Protein AF-A0A9D2IV15-F1 (afdb_monomer)

pLDDT: mean 91.72, std 11.49, range [42.59, 98.56]

Sequence (138 aa):
MGIFDKLFHGNAEKRAQRQWEYMWRLWAEGALPSPYQELLTYDSEMQDGGHLQFFLNSEIRAYNMFSVMAQLKEVLPEGLADNVANAYRAYCRLGVDVNDDNSIAEALEEAPLVSYDSYYFEHEEELIDLLEAYAAAL

Secondary structure (DSSP, 8-state):
--HHHHHHHHHHHHHHHHHHHHHHHHHHTT-SPTTHHHHHHHHHHHHHHHHHHHHH-HHHHHS-HHHHHHHHHHHS-HHHHHHHHHHHHHHHHH---TT-HHHHHHHHHH-TTHHHHHHHHHTHHHHHHHHHHHHHH-

Mean predicted aligned error: 5.01 Å

Foldseek 3Di:
DDPVVVVVVVVVVVLLVVLLVVLVVCLVVVNDDFPSVLLVLQVVQLVVQRLLSSVLPPVCVVDDVVVSLVRCCVQDDPQLSVLSVVLVVQVVVLVQDSVDPVSSVVCSVVVSSVVSSVSCVVCVVRSVVSSSVVSVVD

Solvent-accessible surface area (backbone atoms only — not comparable to full-atom values): 7748 Å² total; per-residue (Å²): 139,56,77,63,57,58,58,52,50,60,51,49,54,58,44,52,52,51,29,45,54,47,44,56,50,33,44,78,68,69,66,44,61,80,44,56,36,56,43,53,51,49,53,53,26,41,75,73,54,21,63,63,41,46,69,63,33,64,71,56,59,73,43,61,56,70,56,50,56,49,33,37,51,76,71,44,58,68,70,58,32,52,41,56,54,50,42,50,58,51,54,66,69,68,64,66,45,93,88,38,71,65,46,46,50,52,52,62,72,67,43,85,53,51,71,49,38,48,54,46,67,76,47,39,65,66,54,49,55,51,50,52,55,50,21,72,71,109

InterPro domains:
  IPR025402 DNA mimic protein DMP19, C-terminal [PF14300] (40-136)

Organism: NCBI:txid2838604

Structure (mmCIF, N/CA/C/O backbone):
data_AF-A0A9D2IV15-F1
#
_entry.id   AF-A0A9D2IV15-F1
#
loop_
_atom_site.group_PDB
_atom_site.id
_atom_site.type_symbol
_atom_site.label_atom_id
_atom_site.label_alt_id
_atom_site.label_comp_id
_atom_site.label_asym_id
_atom_site.label_entity_id
_atom_site.label_seq_id
_atom_site.pdbx_PDB_ins_code
_atom_site.Cartn_x
_atom_site.Cartn_y
_atom_site.Cartn_z
_atom_site.occupancy
_atom_site.B_iso_or_equiv
_atom_site.auth_seq_id
_atom_site.auth_comp_id
_atom_site.auth_asym_id
_atom_site.auth_atom_id
_atom_site.pdbx_PDB_model_num
ATOM 1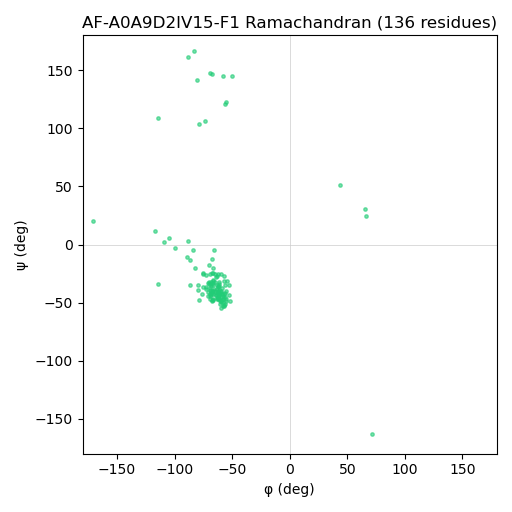 N N . MET A 1 1 ? -22.586 27.267 22.493 1.00 46.09 1 MET A N 1
ATOM 2 C CA . MET A 1 1 ? -21.592 26.174 22.464 1.00 46.09 1 MET A CA 1
ATOM 3 C C . MET A 1 1 ? -21.090 25.971 23.878 1.00 46.09 1 MET A C 1
ATOM 5 O O . MET A 1 1 ? -20.467 26.871 24.433 1.00 46.09 1 MET A O 1
ATOM 9 N N . GLY A 1 2 ? -21.533 24.888 24.513 1.00 42.59 2 GLY A N 1
ATOM 10 C CA . GLY A 1 2 ? -21.396 24.675 25.955 1.00 42.59 2 GLY A CA 1
ATOM 11 C C . GLY A 1 2 ? -20.083 23.991 26.325 1.00 42.59 2 GLY A C 1
ATOM 12 O O . GLY A 1 2 ? -19.450 23.342 25.503 1.00 42.59 2 GLY A O 1
ATOM 13 N N . ILE A 1 3 ? -19.696 24.091 27.595 1.00 55.47 3 ILE A N 1
ATOM 14 C CA . ILE A 1 3 ? -18.512 23.426 28.175 1.00 55.47 3 ILE A CA 1
ATOM 15 C C . ILE A 1 3 ? -18.579 21.895 27.972 1.00 55.47 3 ILE A C 1
ATOM 17 O O . ILE A 1 3 ? -17.551 21.235 27.843 1.00 55.47 3 ILE A O 1
ATOM 21 N N . PHE A 1 4 ? -19.793 21.349 27.858 1.00 50.91 4 PHE A N 1
ATOM 22 C CA . PHE A 1 4 ? -20.050 19.951 27.522 1.00 50.91 4 PHE A CA 1
ATOM 23 C C . PHE A 1 4 ? -19.581 19.567 26.108 1.00 50.91 4 PHE A C 1
ATOM 25 O O . PHE A 1 4 ? -18.951 18.523 25.977 1.00 50.91 4 PHE A O 1
ATOM 32 N N . ASP A 1 5 ? -19.761 20.413 25.083 1.00 46.88 5 ASP A N 1
ATOM 33 C CA . ASP A 1 5 ? -19.295 20.106 23.716 1.00 46.88 5 ASP A CA 1
ATOM 34 C C . ASP A 1 5 ? -17.779 19.883 23.685 1.00 46.88 5 ASP A C 1
ATOM 36 O O . ASP A 1 5 ? -17.304 18.949 23.049 1.00 46.88 5 ASP A O 1
ATOM 40 N N . LYS A 1 6 ? -17.010 20.689 24.429 1.00 55.22 6 LYS A N 1
ATOM 41 C CA . LYS A 1 6 ? -15.543 20.566 24.487 1.00 55.22 6 LYS A CA 1
ATOM 42 C C . LYS A 1 6 ? -15.068 19.312 25.231 1.00 55.22 6 LYS A C 1
ATOM 44 O O . LYS A 1 6 ? -14.045 18.744 24.864 1.00 55.22 6 LYS A O 1
ATOM 49 N N . LEU A 1 7 ? -15.795 18.877 26.265 1.00 55.75 7 LEU A N 1
ATOM 50 C CA . LEU A 1 7 ? -15.465 17.671 27.039 1.00 55.75 7 LEU A CA 1
ATOM 51 C C . LEU A 1 7 ? -15.745 16.382 26.257 1.00 55.75 7 LEU A C 1
ATOM 53 O O . LEU A 1 7 ? -14.982 15.424 26.377 1.00 55.75 7 LEU A O 1
ATOM 57 N N . PHE A 1 8 ? -16.814 16.352 25.456 1.00 57.09 8 PHE A N 1
ATOM 58 C CA . PHE A 1 8 ? -17.145 15.185 24.637 1.00 57.09 8 PHE A CA 1
ATOM 59 C C . PHE A 1 8 ? -16.305 15.106 23.356 1.00 57.09 8 PHE A C 1
ATOM 61 O O . PHE A 1 8 ? -15.830 14.013 23.052 1.00 57.09 8 PHE A O 1
ATOM 68 N N . HIS A 1 9 ? -16.019 16.229 22.680 1.00 57.38 9 HIS A N 1
ATOM 69 C CA . HIS A 1 9 ? -15.108 16.243 21.522 1.00 57.38 9 HIS A CA 1
ATOM 70 C C . HIS A 1 9 ? -13.707 15.750 21.902 1.00 57.38 9 HIS A C 1
ATOM 72 O O . HIS A 1 9 ? -13.207 14.797 21.312 1.00 57.38 9 HIS A O 1
ATOM 78 N N . GLY A 1 10 ? -13.129 16.280 22.987 1.00 69.81 10 GLY A N 1
ATOM 79 C CA . GLY A 1 10 ? -11.790 15.872 23.421 1.00 69.81 10 GLY A CA 1
ATOM 80 C C . GLY A 1 10 ? -11.690 14.422 23.914 1.00 69.81 10 GLY A C 1
ATOM 81 O O . GLY A 1 10 ? -10.596 13.865 23.948 1.00 69.81 10 GLY A O 1
ATOM 82 N N . ASN A 1 11 ? -12.800 13.787 24.309 1.00 75.81 11 ASN A N 1
ATOM 83 C CA . ASN A 1 11 ? -12.818 12.366 24.674 1.00 75.81 11 ASN A CA 1
ATOM 84 C C . ASN A 1 11 ? -13.026 11.452 23.460 1.00 75.81 11 ASN A C 1
ATOM 86 O O . ASN A 1 11 ? -12.463 10.357 23.441 1.00 75.81 11 ASN A O 1
ATOM 90 N N . ALA A 1 12 ? -13.813 11.891 22.473 1.00 80.12 12 ALA A N 1
ATOM 91 C CA . ALA A 1 12 ? -14.021 11.171 21.221 1.00 80.12 12 ALA A CA 1
ATOM 92 C C . ALA A 1 12 ? -12.736 11.137 20.382 1.00 80.12 12 ALA A C 1
ATOM 94 O O . ALA A 1 12 ? -12.284 10.052 20.031 1.00 80.12 12 ALA A O 1
ATOM 95 N N . GLU A 1 13 ? -12.079 12.283 20.190 1.00 83.88 13 GLU A N 1
ATOM 96 C CA . GLU A 1 13 ? -10.792 12.381 19.480 1.00 83.88 13 GLU A CA 1
ATOM 97 C C . GLU A 1 13 ? -9.719 11.499 20.136 1.00 83.88 13 GLU A C 1
ATOM 99 O O . GLU A 1 13 ? -9.056 10.706 19.477 1.00 83.88 13 GLU A O 1
ATOM 104 N N . LYS A 1 14 ? -9.609 11.523 21.473 1.00 89.25 14 LYS A N 1
ATOM 105 C CA . LYS A 1 14 ? -8.686 10.639 22.213 1.00 89.25 14 LYS A CA 1
ATOM 106 C C . LYS A 1 14 ? -9.022 9.156 22.104 1.00 89.25 14 LYS A C 1
ATOM 108 O O . LYS A 1 14 ? -8.171 8.316 22.400 1.00 89.25 14 LYS A O 1
ATOM 113 N N . ARG A 1 15 ? -10.281 8.802 21.845 1.00 89.06 15 ARG A N 1
ATOM 114 C CA . ARG A 1 15 ? -10.672 7.408 21.625 1.00 89.06 15 ARG A CA 1
ATOM 115 C C . ARG A 1 15 ? -10.296 6.986 20.209 1.00 89.06 15 ARG A C 1
ATOM 117 O O . ARG A 1 15 ? -9.654 5.951 20.087 1.00 89.06 15 ARG A O 1
ATOM 124 N N . ALA A 1 16 ? -10.633 7.803 19.212 1.00 90.44 16 ALA A N 1
ATOM 125 C CA . ALA A 1 16 ? -10.267 7.579 17.817 1.00 90.44 16 ALA A CA 1
ATOM 126 C C . ALA A 1 16 ? -8.748 7.417 17.671 1.00 90.44 16 ALA A C 1
ATOM 128 O O . ALA A 1 16 ? -8.293 6.395 17.175 1.00 90.44 16 ALA A O 1
ATOM 129 N N . GLN A 1 17 ? -7.965 8.322 18.267 1.00 93.12 17 GLN A N 1
ATOM 130 C CA . GLN A 1 17 ? -6.504 8.233 18.277 1.00 93.12 17 GLN A CA 1
ATOM 131 C C . GLN A 1 17 ? -5.985 6.920 18.889 1.00 93.12 17 GLN A C 1
ATOM 133 O O . GLN A 1 17 ? -5.075 6.296 18.357 1.00 93.12 17 GLN A O 1
ATOM 138 N N . ARG A 1 18 ? -6.578 6.457 19.999 1.00 95.19 18 ARG A N 1
ATOM 139 C CA . ARG A 1 18 ? -6.181 5.185 20.629 1.00 95.19 18 ARG A CA 1
ATOM 140 C C . ARG A 1 18 ? -6.539 3.968 19.781 1.00 95.19 18 ARG A C 1
ATOM 142 O O . ARG A 1 18 ? -5.802 2.989 19.803 1.00 95.19 18 ARG A O 1
ATOM 149 N N . GLN A 1 19 ? -7.671 4.009 19.084 1.00 96.81 19 GLN A N 1
ATOM 150 C CA . GLN A 1 19 ? -8.080 2.955 18.157 1.00 96.81 19 GLN A CA 1
ATOM 151 C C . GLN A 1 19 ? -7.168 2.921 16.926 1.00 96.81 19 GLN A C 1
ATOM 153 O O . GLN A 1 19 ? -6.714 1.847 16.542 1.00 96.81 19 GLN A O 1
ATOM 158 N N . TRP A 1 20 ? -6.815 4.090 16.391 1.00 96.06 20 TRP A N 1
ATOM 159 C CA . TRP A 1 20 ? -5.837 4.245 15.318 1.00 96.06 20 TRP A CA 1
ATOM 160 C C . TRP A 1 20 ? -4.474 3.656 15.704 1.00 96.06 20 TRP A C 1
ATOM 162 O O . TRP A 1 20 ? -3.960 2.766 15.032 1.00 96.06 20 TRP A O 1
ATOM 172 N N . GLU A 1 21 ? -3.919 4.064 16.848 1.00 97.25 21 GLU A N 1
ATOM 173 C CA . GLU A 1 21 ? -2.660 3.515 17.372 1.00 97.25 21 GLU A CA 1
ATOM 174 C C . GLU A 1 21 ? -2.737 2.000 17.612 1.00 97.25 21 GLU A C 1
ATOM 176 O O . GLU A 1 21 ? -1.769 1.275 17.377 1.00 97.25 21 GLU A O 1
ATOM 181 N N . TYR A 1 22 ? -3.886 1.501 18.077 1.00 97.75 22 TYR A N 1
ATOM 182 C CA . TYR A 1 22 ? -4.076 0.074 18.304 1.00 97.75 22 TYR A CA 1
ATOM 183 C C . TYR A 1 22 ? -4.084 -0.727 16.997 1.00 97.75 22 TYR A C 1
ATOM 185 O O . TYR A 1 22 ? -3.445 -1.777 16.945 1.00 97.75 22 TYR A O 1
ATOM 193 N N . MET A 1 23 ? -4.741 -0.221 15.951 1.00 98.19 23 MET A N 1
ATOM 194 C CA . MET A 1 23 ? -4.731 -0.809 14.611 1.00 98.19 23 MET A CA 1
ATOM 195 C C . MET A 1 23 ? -3.300 -0.942 14.074 1.00 98.19 23 MET A C 1
ATOM 197 O O . MET A 1 23 ? -2.887 -2.042 13.710 1.00 98.19 23 MET A O 1
ATOM 201 N N . TRP A 1 24 ? -2.519 0.144 14.105 1.00 97.69 24 TRP A N 1
ATOM 202 C CA . TRP A 1 24 ? -1.121 0.140 13.657 1.00 97.69 24 TRP A CA 1
ATOM 203 C C . TRP A 1 24 ? -0.244 -0.811 14.476 1.00 97.69 24 TRP A C 1
ATOM 205 O O . TRP A 1 24 ? 0.623 -1.489 13.925 1.00 97.69 24 TRP A O 1
ATOM 215 N N . ARG A 1 25 ? -0.499 -0.937 15.785 1.00 98.25 25 ARG A N 1
ATOM 216 C CA . ARG A 1 25 ? 0.182 -1.939 16.615 1.00 98.25 25 ARG A CA 1
ATOM 217 C C . ARG A 1 25 ? -0.146 -3.367 16.175 1.00 98.25 25 ARG A C 1
ATOM 219 O O . ARG A 1 25 ? 0.767 -4.174 16.054 1.00 98.25 25 ARG A O 1
ATOM 226 N N . LEU A 1 26 ? -1.422 -3.686 15.945 1.00 98.44 26 LEU A N 1
ATOM 227 C CA . LEU A 1 26 ? -1.825 -5.018 15.478 1.00 98.44 26 LEU A CA 1
ATOM 228 C C . LEU A 1 26 ? -1.216 -5.343 14.110 1.00 98.44 26 LEU A C 1
ATOM 230 O O . LEU A 1 26 ? -0.787 -6.475 13.900 1.00 98.44 26 LEU A O 1
ATOM 234 N N . TRP A 1 27 ? -1.143 -4.362 13.207 1.00 97.75 27 TRP A N 1
ATOM 235 C CA . TRP A 1 27 ? -0.472 -4.511 11.915 1.00 97.75 27 TRP A CA 1
ATOM 236 C C . TRP A 1 27 ? 1.011 -4.854 12.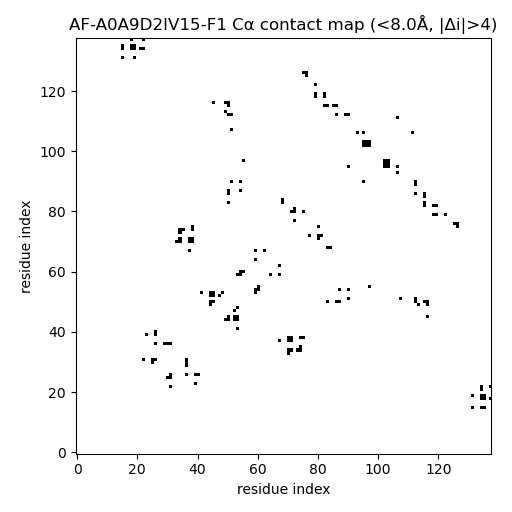079 1.00 97.75 27 TRP A C 1
ATOM 238 O O . TRP A 1 27 ? 1.476 -5.827 11.487 1.00 97.75 27 TRP A O 1
ATOM 248 N N . ALA A 1 28 ? 1.727 -4.113 12.930 1.00 96.31 28 ALA A N 1
ATOM 249 C CA . ALA A 1 28 ? 3.143 -4.355 13.209 1.00 96.31 28 ALA A CA 1
ATOM 250 C C . ALA A 1 28 ? 3.398 -5.729 13.860 1.00 96.31 28 ALA A C 1
ATOM 252 O O . ALA A 1 28 ? 4.470 -6.310 13.705 1.00 96.31 28 ALA A O 1
ATOM 253 N N . GLU A 1 29 ? 2.412 -6.266 14.583 1.00 97.06 29 GLU A N 1
ATOM 254 C CA . GLU A 1 29 ? 2.441 -7.612 15.166 1.00 97.06 29 GLU A CA 1
ATOM 255 C C . GLU A 1 29 ? 2.014 -8.717 14.173 1.00 97.06 29 GLU A C 1
ATOM 257 O O . GLU A 1 29 ? 2.067 -9.898 14.522 1.00 97.06 29 GLU A O 1
ATOM 262 N N . GLY A 1 30 ? 1.585 -8.368 12.952 1.00 95.56 30 GLY A N 1
ATOM 263 C CA . GLY A 1 30 ? 1.047 -9.314 11.965 1.00 95.56 30 GLY A CA 1
ATOM 264 C C . GLY A 1 30 ? -0.285 -9.943 12.389 1.00 95.56 30 GLY A C 1
ATOM 265 O O . GLY A 1 30 ? -0.598 -11.070 12.004 1.00 95.56 30 GLY A O 1
ATOM 266 N N . ALA A 1 31 ? -1.034 -9.257 13.253 1.00 97.25 31 ALA A N 1
ATOM 267 C CA . ALA A 1 31 ? -2.225 -9.772 13.920 1.00 97.25 31 ALA A CA 1
ATOM 268 C C . ALA A 1 31 ? -3.540 -9.315 13.269 1.00 97.25 31 ALA A C 1
ATOM 270 O O . ALA A 1 31 ? -4.614 -9.715 13.730 1.00 97.25 31 ALA A O 1
ATOM 271 N N . LEU A 1 32 ? -3.486 -8.477 12.228 1.00 97.06 32 LEU A N 1
ATOM 272 C CA . LEU A 1 32 ? -4.688 -8.076 11.507 1.00 97.06 32 LEU A CA 1
ATOM 273 C C . LEU A 1 32 ? -5.112 -9.156 10.505 1.00 97.06 32 LEU A C 1
ATOM 275 O O . LEU A 1 32 ? -4.269 -9.770 9.853 1.00 97.06 32 LEU A O 1
ATOM 279 N N . PRO A 1 33 ? -6.423 -9.396 10.349 1.00 96.38 33 PRO A N 1
ATOM 280 C CA . PRO A 1 33 ? -6.913 -10.231 9.267 1.00 96.38 33 PRO A CA 1
ATOM 281 C C . PRO A 1 33 ? -6.719 -9.531 7.915 1.00 96.38 33 PRO A C 1
ATOM 283 O O . PRO A 1 33 ? -6.868 -8.310 7.807 1.00 96.38 33 PRO A O 1
ATOM 286 N N . SER A 1 34 ? -6.476 -10.313 6.861 1.00 95.19 34 SER A N 1
ATOM 287 C CA . SER A 1 34 ? -6.654 -9.831 5.489 1.00 95.19 34 SER A CA 1
ATOM 288 C C . SER A 1 34 ? -8.105 -9.355 5.282 1.00 95.19 34 SER A C 1
ATOM 290 O O . SER A 1 34 ? -9.024 -9.947 5.864 1.00 95.19 34 SER A O 1
ATOM 292 N N . PRO A 1 35 ? -8.344 -8.300 4.485 1.00 96.56 35 PRO A N 1
ATOM 293 C CA . PRO A 1 35 ? -7.367 -7.580 3.654 1.00 96.56 35 PRO A CA 1
ATOM 294 C C . PRO A 1 35 ? -6.637 -6.426 4.373 1.00 96.56 35 PRO A C 1
ATOM 296 O O . PRO A 1 35 ? -5.868 -5.694 3.752 1.00 96.56 35 PRO A O 1
ATOM 299 N N . TYR A 1 36 ? -6.890 -6.206 5.668 1.00 97.44 36 TYR A N 1
ATOM 300 C CA . TYR A 1 36 ? -6.392 -5.023 6.380 1.00 97.44 36 TYR A CA 1
ATOM 301 C C . TYR A 1 36 ? -4.902 -5.094 6.716 1.00 97.44 36 TYR A C 1
ATOM 303 O O . TY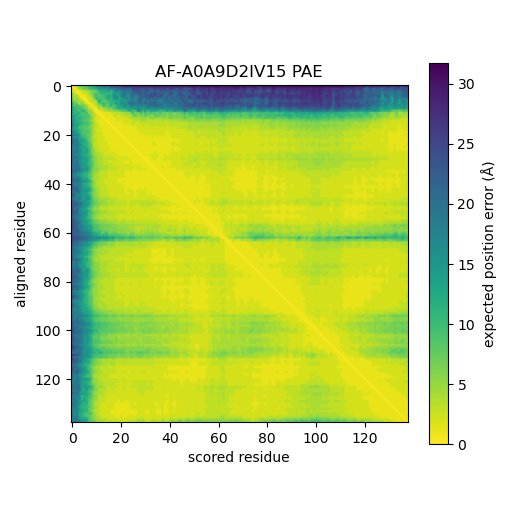R A 1 36 ? -4.259 -4.052 6.826 1.00 97.44 36 TYR A O 1
ATOM 311 N N . GLN A 1 37 ? -4.339 -6.299 6.836 1.00 96.25 37 GLN A N 1
ATOM 312 C CA . GLN A 1 37 ? -2.891 -6.464 6.956 1.00 96.25 37 GLN A CA 1
ATOM 313 C C . GLN A 1 37 ? -2.183 -5.947 5.694 1.00 96.25 37 GLN A C 1
ATOM 315 O O . GLN A 1 37 ? -1.225 -5.187 5.796 1.00 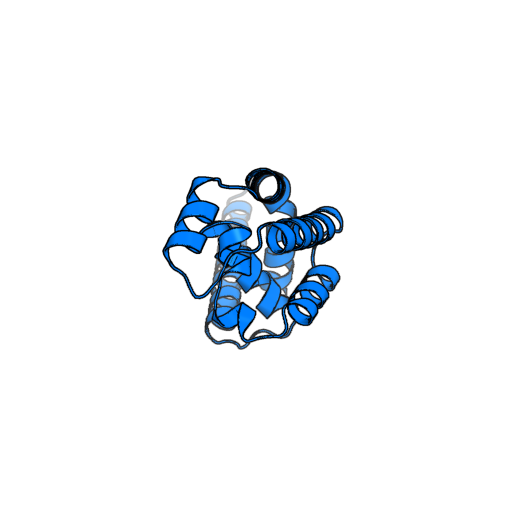96.25 37 GLN A O 1
ATOM 320 N N . GLU A 1 38 ? -2.682 -6.314 4.513 1.00 96.62 38 GLU A N 1
ATOM 321 C CA . GLU A 1 38 ? -2.136 -5.901 3.221 1.00 96.62 38 GLU A CA 1
ATOM 322 C C . GLU A 1 38 ? -2.368 -4.415 2.950 1.00 96.62 38 GLU A C 1
ATOM 324 O O . GLU A 1 38 ? -1.476 -3.749 2.431 1.00 96.62 38 GLU A O 1
ATOM 329 N N . LEU A 1 39 ? -3.536 -3.885 3.323 1.00 97.31 39 LEU A N 1
ATOM 330 C CA . LEU A 1 39 ? -3.861 -2.472 3.144 1.00 97.31 39 LEU A CA 1
ATOM 331 C C . LEU A 1 39 ? -2.931 -1.551 3.943 1.00 97.31 39 LEU A C 1
ATOM 333 O O . LEU A 1 39 ? -2.433 -0.576 3.392 1.00 97.31 39 LEU A O 1
ATOM 337 N N . LEU A 1 40 ? -2.677 -1.860 5.218 1.00 97.12 40 LEU A N 1
ATOM 338 C CA . LEU A 1 40 ? -1.773 -1.056 6.049 1.00 97.12 40 LEU A CA 1
ATOM 339 C C . LEU A 1 40 ? -0.316 -1.198 5.616 1.00 97.12 40 LEU A C 1
ATOM 341 O O . LEU A 1 40 ? 0.438 -0.233 5.686 1.00 97.12 40 LEU A O 1
ATOM 345 N N . THR A 1 41 ? 0.074 -2.369 5.104 1.00 96.31 41 THR A N 1
ATOM 346 C CA . THR A 1 41 ? 1.376 -2.508 4.448 1.00 96.31 41 THR A CA 1
ATOM 347 C C . THR A 1 41 ? 1.446 -1.635 3.197 1.00 96.31 41 THR A C 1
ATOM 349 O O . THR A 1 41 ? 2.442 -0.954 3.004 1.00 96.31 41 THR A O 1
ATOM 352 N N . TYR A 1 42 ? 0.401 -1.608 2.366 1.00 97.06 42 TYR A N 1
ATOM 353 C CA . TYR A 1 42 ? 0.368 -0.746 1.186 1.00 97.06 42 TYR A CA 1
ATOM 354 C C . TYR A 1 42 ? 0.486 0.737 1.553 1.00 97.06 42 TYR A C 1
ATOM 356 O O . TYR A 1 42 ? 1.376 1.394 1.023 1.00 97.06 42 TYR A O 1
ATOM 364 N N . ASP A 1 43 ? -0.325 1.240 2.491 1.00 97.31 43 ASP A N 1
ATOM 365 C CA . ASP A 1 43 ? -0.229 2.634 2.953 1.00 97.31 43 ASP A CA 1
ATOM 366 C C . ASP A 1 43 ? 1.168 2.948 3.511 1.00 97.31 43 ASP A C 1
ATOM 368 O O . ASP A 1 43 ? 1.800 3.901 3.067 1.00 97.31 43 ASP A O 1
ATOM 372 N N . SER A 1 44 ? 1.723 2.089 4.376 1.00 96.81 44 SER A N 1
ATOM 373 C CA . SER A 1 44 ? 3.076 2.277 4.922 1.00 96.81 44 SER A CA 1
ATOM 374 C C . SER A 1 44 ? 4.143 2.421 3.831 1.00 96.81 44 SER A C 1
ATOM 376 O O . SER A 1 44 ? 4.962 3.334 3.887 1.00 96.81 44 SER A O 1
ATOM 378 N N . GLU A 1 45 ? 4.144 1.549 2.820 1.00 97.06 45 GLU A N 1
ATOM 379 C CA . GLU A 1 45 ? 5.138 1.614 1.742 1.00 97.06 45 GLU A CA 1
ATOM 380 C C . GLU A 1 45 ? 4.913 2.821 0.820 1.00 97.06 45 GLU A C 1
ATOM 382 O O . GLU A 1 45 ? 5.878 3.402 0.316 1.00 97.06 45 GLU A O 1
ATOM 387 N N . MET A 1 46 ? 3.653 3.223 0.613 1.00 97.00 46 MET A N 1
ATOM 388 C CA . MET A 1 46 ? 3.325 4.431 -0.140 1.00 97.00 46 MET A CA 1
ATOM 389 C C . MET A 1 46 ? 3.893 5.680 0.538 1.00 97.00 46 MET A C 1
ATOM 391 O O . MET A 1 46 ? 4.498 6.503 -0.151 1.00 97.00 46 MET A O 1
ATOM 395 N N . GLN A 1 47 ? 3.773 5.785 1.866 1.00 94.69 47 GLN A N 1
ATOM 396 C CA . GLN A 1 47 ? 4.347 6.891 2.644 1.00 94.69 47 GLN A CA 1
ATOM 397 C C . GLN A 1 47 ? 5.882 6.889 2.640 1.00 94.69 47 GLN A C 1
ATOM 399 O O . GLN A 1 47 ? 6.499 7.955 2.628 1.00 94.69 47 GLN A O 1
ATOM 404 N N . ASP A 1 48 ? 6.504 5.708 2.631 1.00 94.44 48 ASP A N 1
ATOM 405 C CA . ASP A 1 48 ? 7.962 5.582 2.688 1.00 94.44 48 ASP A CA 1
ATOM 406 C C . ASP A 1 48 ? 8.646 5.828 1.332 1.00 94.44 48 ASP A C 1
ATOM 408 O O . ASP A 1 48 ? 9.747 6.384 1.284 1.00 94.44 48 ASP A O 1
ATOM 412 N N . GLY A 1 49 ? 8.020 5.439 0.216 1.00 92.50 49 GLY A N 1
ATOM 413 C CA . GLY A 1 49 ? 8.649 5.579 -1.102 1.00 92.50 49 GLY A CA 1
ATOM 414 C C . GLY A 1 49 ? 7.762 5.293 -2.314 1.00 92.50 49 GLY A C 1
ATOM 415 O O . GLY A 1 49 ? 8.283 5.019 -3.399 1.00 92.50 49 GLY A O 1
ATOM 416 N N . GLY A 1 50 ? 6.439 5.337 -2.155 1.00 96.62 50 GLY A N 1
ATOM 417 C CA . GLY A 1 50 ? 5.487 5.162 -3.250 1.00 96.62 50 GLY A CA 1
ATOM 418 C C . GLY A 1 50 ? 5.389 3.731 -3.794 1.00 96.62 50 GLY A C 1
ATOM 419 O O . GLY A 1 50 ? 5.822 2.747 -3.190 1.00 96.62 50 GLY A O 1
ATOM 420 N N . HIS A 1 51 ?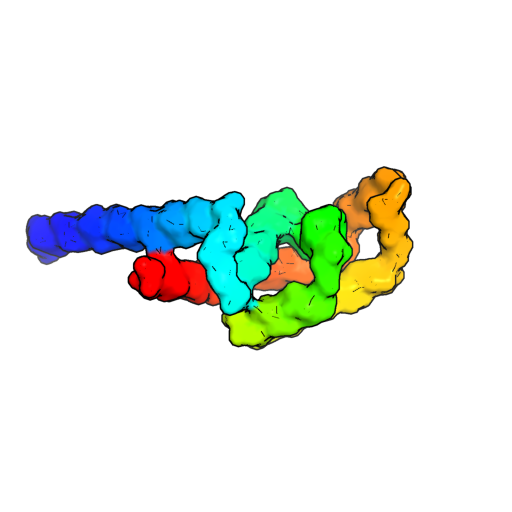 4.820 3.595 -4.991 1.00 97.81 51 HIS A N 1
ATOM 421 C CA . HIS A 1 51 ? 4.537 2.294 -5.596 1.00 97.81 51 HIS A CA 1
ATOM 422 C C . HIS A 1 51 ? 5.805 1.487 -5.873 1.00 97.81 51 HIS A C 1
ATOM 424 O O . HIS A 1 51 ? 5.786 0.259 -5.780 1.00 97.81 51 HIS A O 1
ATOM 430 N N . LEU A 1 52 ? 6.910 2.148 -6.235 1.00 96.00 52 LEU A N 1
ATOM 431 C CA . LEU A 1 52 ? 8.155 1.438 -6.516 1.00 96.00 52 LEU A CA 1
ATOM 432 C C . LEU A 1 52 ? 8.715 0.794 -5.241 1.00 96.00 52 LEU A C 1
ATOM 434 O O . LEU A 1 52 ? 9.093 -0.375 -5.286 1.00 96.00 52 LEU A O 1
ATOM 438 N N . GLN A 1 53 ? 8.683 1.507 -4.110 1.00 94.50 53 GLN A N 1
ATOM 439 C CA . GLN A 1 53 ? 9.016 0.967 -2.789 1.00 94.50 53 GLN A CA 1
ATOM 440 C C . GLN A 1 53 ? 8.137 -0.249 -2.458 1.00 94.50 53 GLN A C 1
ATOM 442 O O . GLN A 1 53 ? 8.662 -1.338 -2.217 1.00 94.50 53 GLN A O 1
ATOM 447 N N . PHE A 1 54 ? 6.815 -0.113 -2.595 1.00 96.06 54 PHE A N 1
ATOM 448 C CA . PHE A 1 54 ? 5.866 -1.205 -2.358 1.00 96.06 54 PHE A CA 1
ATOM 449 C C . PHE A 1 54 ? 6.160 -2.459 -3.203 1.00 96.06 54 PHE A C 1
ATOM 451 O O . PHE A 1 54 ? 6.179 -3.579 -2.689 1.00 96.06 54 PHE A O 1
ATOM 458 N N . PHE A 1 55 ? 6.437 -2.309 -4.503 1.00 95.44 55 PHE A N 1
ATOM 459 C CA . PHE A 1 55 ? 6.721 -3.455 -5.376 1.00 95.44 55 PHE A CA 1
ATOM 460 C C . PHE A 1 55 ? 8.120 -4.049 -5.183 1.00 95.44 55 PHE A C 1
ATOM 462 O O . PHE A 1 55 ? 8.330 -5.228 -5.494 1.00 95.44 55 PHE A O 1
ATOM 469 N N . LEU A 1 56 ? 9.077 -3.260 -4.691 1.00 92.75 56 LEU A N 1
ATOM 470 C CA . LEU A 1 56 ? 10.430 -3.715 -4.387 1.00 92.75 56 LEU A CA 1
ATOM 471 C C . LEU A 1 56 ? 10.572 -4.310 -2.982 1.00 92.75 56 LEU A C 1
ATOM 473 O O . LEU A 1 56 ? 11.571 -4.985 -2.723 1.00 92.75 56 LEU A O 1
ATOM 477 N N . ASN A 1 57 ? 9.592 -4.123 -2.099 1.00 92.56 57 ASN A N 1
ATOM 478 C CA . ASN A 1 57 ? 9.630 -4.672 -0.752 1.00 92.56 57 ASN A CA 1
ATOM 479 C C . ASN A 1 57 ? 9.813 -6.202 -0.784 1.00 92.56 57 ASN A C 1
ATOM 481 O O . ASN A 1 57 ? 9.024 -6.955 -1.363 1.00 92.56 57 ASN A O 1
ATOM 485 N N . SER A 1 58 ? 10.893 -6.678 -0.165 1.00 88.00 58 SER A N 1
ATOM 486 C CA . SER A 1 58 ? 11.297 -8.083 -0.222 1.00 88.00 58 SER A CA 1
ATOM 487 C C . SER A 1 58 ? 10.344 -9.015 0.523 1.00 88.00 58 SER A C 1
ATOM 489 O O . SER A 1 58 ? 10.156 -10.146 0.073 1.00 88.00 58 SER A O 1
ATOM 491 N N . GLU A 1 59 ? 9.715 -8.554 1.604 1.00 87.75 59 GLU A N 1
ATOM 492 C CA . GLU A 1 59 ? 8.722 -9.322 2.354 1.00 87.75 59 GLU A CA 1
ATOM 493 C C . GLU A 1 59 ? 7.455 -9.496 1.521 1.00 87.75 59 GLU A C 1
ATOM 495 O O . GLU A 1 59 ? 6.986 -10.618 1.342 1.00 87.75 59 GLU A O 1
ATOM 500 N N . ILE A 1 60 ? 6.962 -8.418 0.905 1.00 87.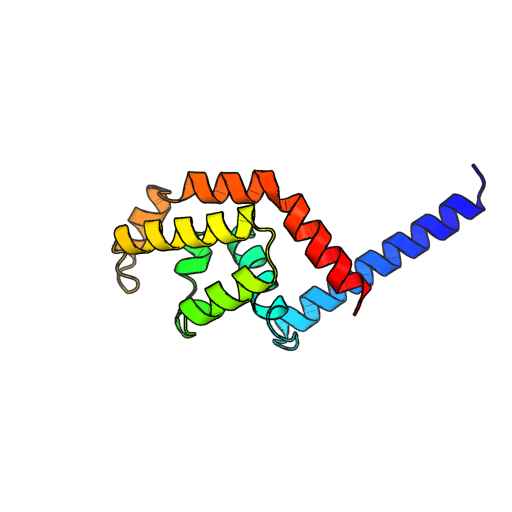88 60 ILE A N 1
ATOM 501 C CA . ILE A 1 60 ? 5.788 -8.459 0.019 1.00 87.88 60 ILE A CA 1
ATOM 502 C C . ILE A 1 60 ? 6.055 -9.360 -1.189 1.00 87.88 60 ILE A C 1
ATOM 504 O O . ILE A 1 60 ? 5.212 -10.181 -1.550 1.00 87.88 60 ILE A O 1
ATOM 508 N N . ARG A 1 61 ? 7.246 -9.271 -1.793 1.00 84.31 61 ARG A N 1
ATOM 509 C CA . ARG A 1 61 ? 7.653 -10.146 -2.908 1.00 84.31 61 ARG A CA 1
ATOM 510 C C . ARG A 1 61 ? 7.841 -11.608 -2.507 1.00 84.31 61 ARG A C 1
ATOM 512 O O . ARG A 1 61 ? 7.762 -12.475 -3.377 1.00 84.31 61 ARG A O 1
ATOM 519 N N . ALA A 1 62 ? 8.128 -11.893 -1.237 1.00 84.50 62 ALA A N 1
ATOM 520 C CA . ALA A 1 62 ? 8.166 -13.266 -0.741 1.00 84.50 62 ALA A CA 1
ATOM 521 C C . ALA A 1 62 ? 6.757 -13.886 -0.705 1.00 84.50 62 ALA A C 1
ATOM 523 O O . ALA A 1 62 ? 6.616 -15.106 -0.827 1.00 84.50 62 ALA A O 1
ATOM 524 N N . TYR A 1 63 ? 5.716 -13.054 -0.600 1.00 81.19 63 TYR A N 1
ATOM 525 C CA . TYR A 1 63 ? 4.334 -13.449 -0.846 1.00 81.19 63 TYR A CA 1
ATOM 526 C C . TYR A 1 63 ? 3.986 -13.413 -2.338 1.00 81.19 63 TYR A C 1
ATOM 528 O O . TYR A 1 63 ? 4.676 -12.856 -3.190 1.00 81.19 63 TYR A O 1
ATOM 536 N N . ASN A 1 64 ? 2.850 -14.017 -2.678 1.00 85.62 64 ASN A N 1
ATOM 537 C CA . ASN A 1 64 ? 2.309 -13.899 -4.021 1.00 85.62 64 ASN A CA 1
ATOM 538 C C . ASN A 1 64 ? 1.723 -12.492 -4.222 1.00 85.62 64 ASN A C 1
ATOM 540 O O . ASN A 1 64 ? 0.622 -12.214 -3.746 1.00 85.62 64 ASN A O 1
ATOM 544 N N . MET A 1 65 ? 2.415 -11.638 -4.984 1.00 90.50 65 MET A N 1
ATOM 545 C CA . MET A 1 65 ? 1.950 -10.286 -5.320 1.00 90.50 65 MET A CA 1
ATOM 546 C C . MET A 1 65 ? 0.532 -10.279 -5.914 1.00 90.50 65 MET A C 1
ATOM 548 O O . MET A 1 65 ? -0.259 -9.401 -5.598 1.00 90.50 65 MET A O 1
ATOM 552 N N . PHE A 1 66 ? 0.134 -11.289 -6.697 1.00 91.19 66 PHE A N 1
ATOM 553 C CA . PHE A 1 66 ? -1.246 -11.366 -7.194 1.00 91.19 66 PHE A CA 1
ATOM 554 C C . PHE A 1 66 ? -2.274 -11.552 -6.076 1.00 91.19 66 PHE A C 1
ATOM 556 O O . PHE A 1 66 ? -3.398 -11.076 -6.202 1.00 91.19 66 PHE A O 1
ATOM 563 N N . SER A 1 67 ? -1.908 -12.248 -4.997 1.00 92.62 67 SER A N 1
ATOM 564 C CA . SER A 1 67 ? -2.773 -12.392 -3.822 1.00 92.62 67 SER A CA 1
ATOM 565 C C . SER A 1 67 ? -2.880 -11.071 -3.068 1.00 92.62 67 SER A C 1
ATOM 567 O O . SER A 1 67 ? -3.994 -10.664 -2.770 1.00 92.62 67 SER A O 1
ATOM 569 N N . VAL A 1 68 ? -1.766 -10.361 -2.860 1.00 94.88 68 VAL A N 1
ATOM 570 C CA . VAL A 1 68 ? -1.765 -9.020 -2.243 1.00 94.88 68 VAL A CA 1
ATOM 571 C C . VAL A 1 68 ? -2.637 -8.055 -3.049 1.00 94.88 68 VAL A C 1
ATOM 573 O O . VAL A 1 68 ? -3.553 -7.445 -2.510 1.00 94.88 68 VAL A O 1
ATOM 576 N N . MET A 1 69 ? -2.441 -7.995 -4.367 1.00 95.69 69 MET A N 1
ATOM 577 C CA . MET A 1 69 ? -3.241 -7.155 -5.263 1.00 95.69 69 MET A CA 1
ATOM 578 C C . MET A 1 69 ? -4.733 -7.529 -5.261 1.00 95.69 69 MET A C 1
ATOM 580 O O . MET A 1 69 ? -5.580 -6.655 -5.432 1.00 95.69 69 MET A O 1
ATOM 584 N N . ALA A 1 70 ? -5.074 -8.809 -5.074 1.00 96.19 70 ALA A N 1
ATOM 585 C CA . ALA A 1 70 ? -6.464 -9.238 -4.930 1.00 96.19 70 ALA A CA 1
ATOM 586 C C . ALA A 1 70 ? -7.075 -8.750 -3.607 1.00 96.19 70 ALA A C 1
ATOM 588 O O . ALA A 1 70 ? -8.177 -8.215 -3.637 1.00 96.19 70 ALA A O 1
ATOM 589 N N . GLN A 1 71 ? -6.346 -8.860 -2.490 1.00 96.81 71 GLN A N 1
ATOM 590 C CA . GLN A 1 71 ? -6.786 -8.335 -1.190 1.00 96.81 71 GLN A CA 1
ATOM 591 C C . GLN A 1 71 ? -6.982 -6.817 -1.238 1.00 96.81 71 GLN A C 1
ATOM 593 O O . GLN A 1 71 ? -8.027 -6.314 -0.834 1.00 96.81 71 GLN A O 1
ATOM 598 N N . LEU A 1 72 ? -6.027 -6.087 -1.823 1.00 97.56 72 LEU A N 1
ATOM 599 C CA . LEU A 1 72 ? -6.145 -4.641 -2.013 1.00 97.56 72 LEU A CA 1
ATOM 600 C C . LEU A 1 72 ? -7.376 -4.279 -2.847 1.00 97.56 72 LEU A C 1
ATOM 602 O O . LEU A 1 72 ? -8.114 -3.371 -2.485 1.00 97.56 72 LEU A O 1
ATOM 606 N N . LYS A 1 73 ? -7.657 -5.023 -3.921 1.00 97.44 73 LYS A N 1
ATOM 607 C CA . LYS A 1 73 ? -8.848 -4.801 -4.748 1.00 97.44 73 LYS A CA 1
ATOM 608 C C . LYS A 1 73 ? -10.169 -5.039 -4.001 1.00 97.44 73 LYS A C 1
ATOM 610 O O . LYS A 1 73 ? -11.178 -4.455 -4.382 1.00 97.44 73 LYS A O 1
ATOM 615 N N . GLU A 1 74 ? -10.193 -5.906 -2.991 1.00 96.94 74 GLU A N 1
ATOM 616 C CA . GLU A 1 74 ? -11.405 -6.168 -2.202 1.00 96.94 74 GLU A CA 1
ATOM 617 C C . GLU A 1 74 ? -11.769 -5.012 -1.263 1.00 96.94 74 GLU A C 1
ATOM 619 O O . GLU A 1 74 ? -12.946 -4.856 -0.935 1.00 96.94 74 GLU A O 1
ATOM 624 N N . VAL A 1 75 ? -10.783 -4.215 -0.839 1.00 96.88 75 VAL A N 1
ATOM 625 C CA . VAL A 1 75 ? -10.963 -3.186 0.195 1.00 96.88 75 VAL A CA 1
ATOM 626 C C . VAL A 1 75 ? -10.786 -1.758 -0.315 1.00 96.88 75 VAL A C 1
ATOM 628 O O . VAL A 1 75 ? -11.478 -0.865 0.160 1.00 96.88 75 VAL A O 1
ATOM 631 N N . LEU A 1 76 ? -9.894 -1.520 -1.279 1.00 97.94 76 LEU A N 1
ATOM 632 C CA . LEU A 1 76 ? -9.625 -0.174 -1.776 1.00 97.94 76 LEU A CA 1
ATOM 633 C C . LEU A 1 76 ? -10.832 0.409 -2.529 1.00 97.94 76 LEU A C 1
ATOM 635 O O . LEU A 1 76 ? -11.521 -0.316 -3.256 1.00 97.94 76 LEU A O 1
ATOM 639 N N . PRO A 1 77 ? -11.032 1.737 -2.450 1.00 96.75 77 PRO A N 1
ATOM 640 C CA . PRO A 1 77 ? -11.868 2.463 -3.398 1.00 96.75 77 PRO A CA 1
ATOM 641 C C . PRO A 1 77 ? -11.488 2.133 -4.849 1.00 96.75 77 PRO A C 1
ATOM 643 O O . PRO A 1 77 ? -10.311 1.949 -5.163 1.00 96.75 77 PRO A O 1
ATOM 646 N N . GLU A 1 78 ? -12.478 2.082 -5.747 1.00 96.50 78 GLU A N 1
ATOM 647 C CA . GLU A 1 78 ? -12.304 1.622 -7.139 1.00 96.50 78 GLU A CA 1
ATOM 648 C C . GLU A 1 78 ? -11.159 2.348 -7.864 1.00 96.50 78 GLU A C 1
ATOM 650 O O . GLU A 1 78 ? -10.330 1.703 -8.504 1.00 96.50 78 GLU A O 1
ATOM 655 N N . GLY A 1 79 ? -11.061 3.673 -7.696 1.00 97.62 79 GLY A N 1
ATOM 656 C CA . GLY A 1 79 ? -9.998 4.484 -8.293 1.00 97.62 79 GLY A CA 1
ATOM 657 C C . GLY A 1 79 ? -8.599 4.092 -7.813 1.00 97.62 79 GLY A C 1
ATOM 658 O O . GLY A 1 79 ? -7.705 3.865 -8.629 1.00 97.62 79 GLY A O 1
ATOM 659 N N . LEU A 1 80 ? -8.414 3.936 -6.498 1.00 98.19 80 LEU A N 1
ATOM 660 C CA . LEU A 1 80 ? -7.142 3.507 -5.905 1.00 98.19 80 LEU A CA 1
ATOM 661 C C . LEU A 1 80 ? -6.795 2.060 -6.283 1.00 98.19 80 LEU A C 1
ATOM 663 O O . LEU A 1 80 ? -5.642 1.774 -6.612 1.00 98.19 80 LEU A O 1
ATOM 667 N N . ALA A 1 81 ? -7.784 1.161 -6.311 1.00 98.12 81 ALA A N 1
ATOM 668 C CA . ALA A 1 81 ? -7.607 -0.230 -6.728 1.00 98.12 81 ALA A CA 1
ATOM 669 C C . ALA A 1 81 ? -7.133 -0.341 -8.190 1.00 98.12 81 ALA A C 1
ATOM 671 O O . ALA A 1 81 ? -6.216 -1.108 -8.507 1.00 98.12 81 ALA A O 1
ATOM 672 N N . ASP A 1 82 ? -7.727 0.444 -9.091 1.00 98.38 82 ASP A N 1
ATOM 673 C CA . ASP A 1 82 ? -7.305 0.507 -10.489 1.00 98.38 82 ASP A CA 1
ATOM 674 C C . ASP A 1 82 ? -5.932 1.171 -10.639 1.00 98.38 82 ASP A C 1
ATOM 676 O O . ASP A 1 82 ? -5.114 0.723 -11.453 1.00 98.38 82 ASP A O 1
ATOM 680 N N . ASN A 1 83 ? -5.647 2.204 -9.842 1.00 98.56 83 ASN A N 1
ATOM 681 C CA . ASN A 1 83 ? -4.364 2.896 -9.840 1.00 98.56 83 ASN A CA 1
ATOM 682 C C . ASN A 1 83 ? -3.211 1.948 -9.487 1.00 98.56 83 ASN A C 1
ATOM 684 O O . ASN A 1 83 ? -2.300 1.783 -10.301 1.00 98.56 83 ASN A O 1
ATOM 688 N N . VAL A 1 84 ? -3.288 1.239 -8.353 1.00 98.06 84 VAL A N 1
ATOM 689 C CA . VAL A 1 84 ? -2.241 0.288 -7.934 1.00 98.06 84 VAL A CA 1
ATOM 690 C C . VAL A 1 84 ? -2.088 -0.858 -8.942 1.00 98.06 84 VAL A C 1
ATOM 692 O O . VAL A 1 84 ? -0.972 -1.282 -9.256 1.00 98.06 84 VAL A O 1
ATOM 695 N N . ALA A 1 85 ? -3.185 -1.332 -9.545 1.00 98.06 85 ALA A N 1
ATOM 696 C CA . ALA A 1 85 ? -3.133 -2.364 -10.581 1.00 98.06 85 ALA A CA 1
ATOM 697 C C . ALA A 1 85 ? -2.432 -1.883 -11.863 1.00 98.06 85 ALA A C 1
ATOM 699 O O . ALA A 1 85 ? -1.689 -2.642 -12.495 1.00 98.06 85 ALA A O 1
ATOM 700 N N . ASN A 1 86 ? -2.652 -0.630 -12.264 1.00 98.44 86 ASN A N 1
ATOM 701 C CA . ASN A 1 86 ? -1.973 -0.031 -13.409 1.00 98.44 86 ASN A CA 1
ATOM 702 C C . ASN A 1 86 ? -0.504 0.290 -13.105 1.00 98.44 86 ASN A C 1
ATOM 704 O O . ASN A 1 86 ? 0.348 0.010 -13.954 1.00 98.44 86 ASN A O 1
ATOM 708 N N . ALA A 1 87 ? -0.199 0.756 -11.892 1.00 98.25 87 ALA A N 1
ATOM 709 C CA . ALA A 1 87 ? 1.163 0.943 -11.407 1.00 98.25 87 ALA A CA 1
ATOM 710 C C . ALA A 1 87 ? 1.945 -0.376 -11.451 1.00 98.25 87 ALA A C 1
ATOM 712 O O . ALA A 1 87 ? 3.049 -0.418 -11.990 1.00 98.25 87 ALA A O 1
ATOM 713 N N . TYR A 1 88 ? 1.342 -1.486 -11.007 1.00 97.06 88 TYR A N 1
ATOM 714 C CA . TYR A 1 88 ? 1.982 -2.802 -11.059 1.00 97.06 88 TYR A CA 1
ATOM 715 C C . TYR A 1 88 ? 2.273 -3.254 -12.497 1.00 97.06 88 TYR A C 1
ATOM 717 O O . TYR A 1 88 ? 3.357 -3.749 -12.805 1.00 97.06 88 TYR A O 1
ATOM 725 N N . ARG A 1 89 ? 1.339 -3.027 -13.432 1.00 96.81 89 ARG A N 1
ATOM 726 C CA . ARG A 1 89 ? 1.569 -3.314 -14.861 1.00 96.81 89 ARG A CA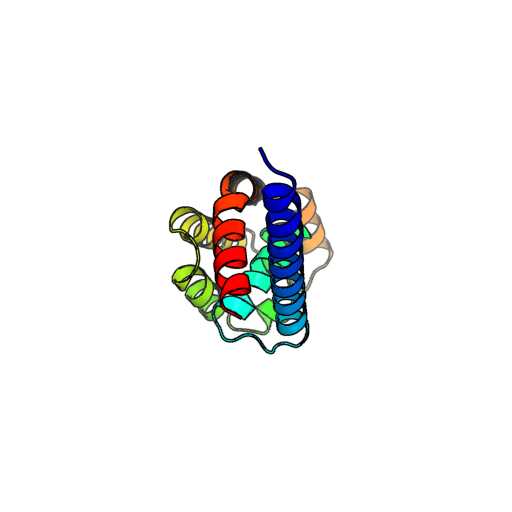 1
ATOM 727 C C . ARG A 1 89 ? 2.700 -2.469 -15.443 1.00 96.81 89 ARG A C 1
ATOM 729 O O . ARG A 1 89 ? 3.428 -2.964 -16.301 1.00 96.81 89 ARG A O 1
ATOM 736 N N . ALA A 1 90 ? 2.807 -1.203 -15.042 1.00 97.44 90 ALA A N 1
ATOM 737 C CA . ALA A 1 90 ? 3.899 -0.331 -15.453 1.00 97.44 90 ALA A CA 1
ATOM 738 C C . ALA A 1 90 ? 5.230 -0.829 -14.875 1.00 97.44 90 ALA A C 1
ATOM 740 O O . ALA A 1 90 ? 6.159 -1.051 -15.646 1.00 97.44 90 ALA A O 1
ATOM 741 N N . TYR A 1 91 ? 5.270 -1.138 -13.577 1.00 96.00 91 TYR A N 1
ATOM 742 C CA . TYR A 1 91 ? 6.417 -1.738 -12.897 1.00 96.00 91 TYR A CA 1
ATOM 743 C C . TYR A 1 91 ? 6.929 -2.996 -13.611 1.00 96.00 91 TYR A C 1
ATOM 745 O O . TYR A 1 91 ? 8.108 -3.082 -13.946 1.00 96.00 91 TYR A O 1
ATOM 753 N N . CYS A 1 92 ? 6.046 -3.939 -13.959 1.00 94.25 92 CYS A N 1
ATOM 754 C CA . CYS A 1 92 ? 6.445 -5.154 -14.676 1.00 94.25 92 CYS A CA 1
ATOM 755 C C . CYS A 1 92 ? 7.106 -4.884 -16.041 1.00 94.25 92 CYS A C 1
ATOM 757 O O . CYS A 1 92 ? 7.865 -5.724 -16.518 1.00 94.25 92 CYS A O 1
ATOM 759 N N . ARG A 1 93 ? 6.818 -3.748 -16.692 1.00 96.12 93 ARG A N 1
ATOM 760 C CA . ARG A 1 93 ? 7.426 -3.373 -17.982 1.00 96.12 93 ARG A CA 1
ATOM 761 C C . ARG A 1 93 ? 8.798 -2.726 -17.834 1.00 96.12 93 ARG A C 1
ATOM 763 O O . ARG A 1 93 ? 9.535 -2.723 -18.813 1.00 96.12 93 ARG A O 1
ATOM 770 N N . LEU A 1 94 ? 9.126 -2.202 -16.652 1.00 94.31 94 LEU A N 1
ATOM 771 C CA . LEU A 1 94 ? 10.444 -1.632 -16.367 1.00 94.31 94 LEU A CA 1
ATOM 772 C C . LEU A 1 94 ? 11.531 -2.708 -16.390 1.00 94.31 94 LEU A C 1
ATOM 774 O O . LEU A 1 94 ? 12.661 -2.426 -16.761 1.00 94.31 94 LEU A O 1
ATOM 778 N N . GLY A 1 95 ? 11.182 -3.948 -16.028 1.00 92.94 95 GLY A N 1
ATOM 779 C CA . GLY A 1 95 ? 12.135 -5.056 -16.029 1.00 92.94 95 GLY A CA 1
ATOM 780 C C . GLY A 1 95 ? 13.259 -4.885 -15.006 1.00 92.94 95 GLY A C 1
ATOM 781 O O . GLY A 1 95 ? 14.360 -5.364 -15.257 1.00 92.94 95 GLY A O 1
ATOM 782 N N . VAL A 1 96 ? 12.979 -4.209 -13.883 1.00 93.56 96 VAL A N 1
ATOM 783 C CA . VAL A 1 96 ? 13.941 -3.986 -12.792 1.00 93.56 96 VAL A CA 1
ATOM 784 C C . VAL A 1 96 ? 14.497 -5.328 -12.315 1.00 93.56 96 VAL A C 1
ATOM 786 O O . VAL A 1 96 ? 13.730 -6.207 -11.902 1.00 93.56 96 VAL A O 1
ATOM 789 N N . ASP A 1 97 ? 15.821 -5.487 -12.354 1.00 93.56 97 ASP A N 1
ATOM 790 C CA . ASP A 1 97 ? 16.474 -6.634 -11.730 1.00 93.56 97 ASP A CA 1
ATOM 791 C C . ASP A 1 97 ? 16.569 -6.382 -10.229 1.00 93.56 97 ASP A C 1
ATOM 793 O O . ASP A 1 97 ? 17.400 -5.628 -9.733 1.00 93.56 97 ASP A O 1
ATOM 797 N N . VAL A 1 98 ? 15.689 -7.048 -9.490 1.00 90.50 98 VAL A N 1
ATOM 798 C CA . VAL A 1 98 ? 15.575 -6.915 -8.037 1.00 90.50 98 VAL A CA 1
ATOM 799 C C . VAL A 1 98 ? 16.790 -7.429 -7.255 1.00 90.50 98 VAL A C 1
ATOM 801 O O . VAL A 1 98 ? 16.799 -7.312 -6.030 1.00 90.50 98 VAL A O 1
ATOM 804 N N . ASN A 1 99 ? 17.775 -8.030 -7.929 1.00 91.19 99 ASN A N 1
ATOM 805 C CA . ASN A 1 99 ? 19.035 -8.483 -7.337 1.00 91.19 99 ASN A CA 1
ATOM 806 C C . ASN A 1 99 ? 20.239 -7.625 -7.768 1.00 91.19 99 ASN A C 1
ATOM 808 O O . ASN A 1 99 ? 21.365 -7.945 -7.383 1.00 91.19 99 ASN A O 1
ATOM 812 N N . ASP A 1 100 ? 20.022 -6.577 -8.568 1.00 95.12 100 ASP A N 1
ATOM 813 C CA . ASP A 1 100 ? 21.044 -5.613 -8.973 1.00 95.12 100 ASP A CA 1
ATOM 814 C C . ASP A 1 100 ? 20.717 -4.230 -8.400 1.00 95.12 100 ASP A C 1
ATOM 816 O O . ASP A 1 100 ? 19.805 -3.537 -8.855 1.00 95.12 100 ASP A O 1
ATOM 820 N N . ASP A 1 101 ? 21.508 -3.811 -7.413 1.00 92.31 101 ASP A N 1
ATOM 821 C CA . ASP A 1 101 ? 21.354 -2.518 -6.747 1.00 92.31 101 ASP A CA 1
ATOM 822 C C . ASP A 1 101 ? 21.412 -1.342 -7.734 1.00 92.31 101 ASP A C 1
ATOM 824 O O . ASP A 1 101 ? 20.736 -0.337 -7.517 1.00 92.31 101 ASP A O 1
ATOM 828 N N . ASN A 1 102 ? 22.168 -1.453 -8.836 1.00 94.75 102 ASN A N 1
ATOM 829 C CA . ASN A 1 102 ? 22.217 -0.389 -9.842 1.00 94.75 102 ASN A CA 1
ATOM 830 C C . ASN A 1 102 ? 20.909 -0.300 -10.633 1.00 94.75 102 ASN A C 1
ATOM 832 O O . ASN A 1 102 ? 2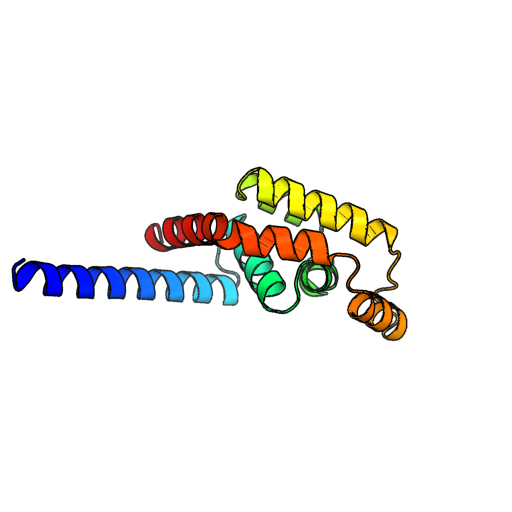0.428 0.804 -10.872 1.00 94.75 102 ASN A O 1
ATOM 836 N N . SER A 1 103 ? 20.315 -1.444 -10.998 1.00 94.69 103 SER A N 1
ATOM 837 C CA . SER A 1 103 ? 19.015 -1.486 -11.680 1.00 94.69 103 SER A CA 1
ATOM 838 C C . SER A 1 103 ? 17.912 -0.888 -10.805 1.00 94.69 103 SER A C 1
ATOM 840 O O . SER A 1 103 ? 17.062 -0.142 -11.291 1.00 94.69 103 SER A O 1
ATOM 842 N N . ILE A 1 104 ? 17.949 -1.169 -9.500 1.00 92.06 104 ILE A N 1
ATOM 843 C CA . ILE A 1 104 ? 17.028 -0.572 -8.529 1.00 92.06 104 ILE A CA 1
ATOM 844 C C . ILE A 1 104 ? 17.271 0.937 -8.399 1.00 92.06 104 ILE A C 1
ATOM 846 O O . ILE A 1 104 ? 16.313 1.710 -8.432 1.00 92.06 104 ILE A O 1
ATOM 850 N N . ALA A 1 105 ? 18.529 1.364 -8.263 1.00 91.56 105 ALA A N 1
ATOM 851 C CA . ALA A 1 105 ? 18.880 2.775 -8.121 1.00 91.56 105 ALA A CA 1
ATOM 852 C C . ALA A 1 105 ? 18.452 3.605 -9.341 1.00 91.56 105 ALA A C 1
ATOM 854 O O . ALA A 1 105 ? 17.891 4.683 -9.169 1.00 91.56 105 ALA A O 1
ATOM 855 N N . GLU A 1 106 ? 18.650 3.082 -10.553 1.00 93.44 106 GLU A N 1
ATOM 856 C CA . GLU A 1 106 ? 18.205 3.717 -11.799 1.00 93.44 106 GLU A CA 1
ATOM 857 C C . GLU A 1 106 ? 16.678 3.876 -11.824 1.00 93.44 106 GLU A C 1
ATOM 859 O O . GLU A 1 106 ? 16.171 4.972 -12.058 1.00 93.44 106 GLU A O 1
ATOM 864 N N . ALA A 1 107 ? 15.929 2.824 -11.477 1.00 92.50 107 ALA A N 1
ATOM 865 C CA . ALA A 1 107 ? 14.470 2.898 -11.412 1.00 92.50 107 ALA A CA 1
ATOM 866 C C . ALA A 1 107 ? 13.971 3.901 -10.355 1.00 92.50 107 ALA A C 1
ATOM 868 O O . ALA A 1 107 ? 12.960 4.566 -10.574 1.00 92.50 107 ALA A O 1
ATOM 869 N N . LEU A 1 108 ? 14.660 4.022 -9.216 1.00 88.56 108 LEU A N 1
ATOM 870 C CA . LEU A 1 108 ? 14.331 5.012 -8.186 1.00 88.56 108 LEU A CA 1
ATOM 871 C C . LEU A 1 108 ? 14.609 6.445 -8.661 1.00 88.56 108 LEU A C 1
ATOM 873 O O . LEU A 1 108 ? 13.811 7.337 -8.384 1.00 88.56 108 LEU A O 1
ATOM 877 N N . GLU A 1 109 ? 15.707 6.671 -9.387 1.00 90.75 109 GLU A N 1
ATOM 878 C CA . GLU A 1 109 ? 16.070 7.992 -9.914 1.00 90.75 109 GLU A CA 1
ATOM 879 C C . GLU A 1 109 ? 15.114 8.460 -11.019 1.00 90.75 109 GLU A C 1
ATOM 881 O O . GLU A 1 109 ? 14.687 9.616 -11.020 1.00 90.75 109 GLU A O 1
ATOM 886 N N . GLU A 1 110 ? 14.735 7.571 -11.939 1.00 91.00 110 GLU A N 1
ATOM 887 C CA . GLU A 1 110 ? 13.825 7.911 -13.039 1.00 91.00 110 GLU A CA 1
ATOM 888 C C . GLU A 1 110 ? 12.382 8.172 -12.576 1.00 91.00 110 GLU A C 1
ATOM 890 O O . GLU A 1 110 ? 11.596 8.766 -13.319 1.00 91.00 110 GLU A O 1
ATOM 895 N N . ALA A 1 111 ? 12.029 7.729 -11.363 1.00 89.88 111 ALA A N 1
ATOM 896 C CA . ALA A 1 111 ? 10.691 7.823 -10.780 1.00 89.88 111 ALA A CA 1
ATOM 897 C C . ALA A 1 111 ? 9.561 7.454 -11.777 1.00 89.88 111 ALA A C 1
ATOM 899 O O . ALA A 1 111 ? 8.584 8.195 -11.938 1.00 89.88 111 ALA A O 1
ATOM 900 N N . PRO A 1 112 ? 9.637 6.293 -12.458 1.00 92.88 112 PRO A N 1
ATOM 901 C CA . PRO A 1 112 ? 8.766 5.954 -13.585 1.00 92.88 112 PRO A CA 1
ATOM 902 C C . PRO A 1 112 ? 7.296 5.753 -13.191 1.00 92.88 112 PRO A C 1
ATOM 904 O O . PRO A 1 112 ? 6.425 5.670 -14.059 1.00 92.88 112 PRO A O 1
ATOM 907 N N . LEU A 1 113 ? 7.015 5.649 -11.889 1.00 97.75 113 LEU A N 1
ATOM 908 C CA . LEU A 1 113 ? 5.676 5.460 -11.336 1.00 97.75 113 LEU A CA 1
ATOM 909 C C . LEU A 1 113 ? 5.092 6.729 -10.694 1.00 97.75 113 LEU A C 1
ATOM 911 O O . LEU A 1 113 ? 3.973 6.677 -10.189 1.00 97.75 113 LEU A O 1
ATOM 915 N N . VAL A 1 114 ? 5.775 7.877 -10.794 1.00 97.31 114 VAL A N 1
ATOM 916 C CA . VAL A 1 114 ? 5.409 9.124 -10.095 1.00 97.31 114 VAL A CA 1
ATOM 917 C C . VAL A 1 114 ? 3.973 9.590 -10.349 1.00 97.31 114 VAL A C 1
ATOM 919 O O . VAL A 1 114 ? 3.344 10.173 -9.470 1.00 97.31 114 VAL A O 1
ATOM 922 N N . SER A 1 115 ? 3.411 9.326 -11.534 1.00 98.12 115 SER A N 1
ATOM 923 C CA . SER A 1 115 ? 2.017 9.679 -11.829 1.00 98.12 115 SER A CA 1
ATOM 924 C C . SER A 1 115 ? 1.018 8.848 -11.021 1.00 98.12 115 SER A C 1
ATOM 926 O O . SER A 1 115 ? -0.031 9.359 -10.647 1.00 98.12 115 SER A O 1
ATOM 928 N N . TYR A 1 116 ? 1.336 7.579 -10.750 1.00 98.56 116 TYR A N 1
ATOM 929 C CA . TYR A 1 116 ? 0.510 6.709 -9.911 1.00 98.56 116 TYR A CA 1
ATOM 930 C C . TYR A 1 116 ? 0.670 7.068 -8.434 1.00 98.56 116 TYR A C 1
ATOM 932 O O . TYR A 1 116 ? -0.314 7.040 -7.698 1.00 98.56 116 TYR A O 1
ATOM 940 N N . ASP A 1 117 ? 1.882 7.443 -8.014 1.00 98.38 117 ASP A N 1
ATOM 941 C CA . ASP A 1 117 ? 2.142 7.957 -6.664 1.00 98.38 117 ASP A CA 1
ATOM 942 C C . ASP A 1 117 ? 1.362 9.251 -6.422 1.00 98.38 117 ASP A C 1
ATOM 944 O O . ASP A 1 117 ? 0.680 9.393 -5.416 1.00 98.38 117 ASP A O 1
ATOM 948 N N . SER A 1 118 ? 1.380 10.167 -7.393 1.00 98.38 118 SER A N 1
ATOM 949 C CA . SER A 1 118 ? 0.635 11.426 -7.309 1.00 98.38 118 SER A CA 1
ATOM 950 C C . SER A 1 118 ? -0.870 11.179 -7.200 1.00 98.38 118 SER A C 1
ATOM 952 O O . SER A 1 118 ? -1.514 11.770 -6.343 1.00 98.38 118 SER A O 1
ATOM 954 N N . TYR A 1 119 ? -1.421 10.253 -7.996 1.00 98.50 119 TYR A N 1
ATOM 955 C CA . TYR A 1 119 ? -2.829 9.865 -7.877 1.00 98.50 119 TYR A CA 1
ATOM 956 C C . TYR A 1 119 ? -3.156 9.304 -6.487 1.00 98.50 119 TYR A C 1
ATOM 958 O O . TYR A 1 119 ? -4.203 9.620 -5.936 1.00 98.50 119 TYR A O 1
ATOM 966 N N . TYR A 1 120 ? -2.271 8.491 -5.901 1.00 98.25 120 TYR A N 1
ATOM 967 C CA . TYR A 1 120 ? -2.464 8.002 -4.536 1.00 98.25 120 TYR A CA 1
ATOM 968 C C . TYR A 1 120 ? -2.584 9.157 -3.541 1.00 98.25 120 TYR A C 1
ATOM 970 O O . TYR A 1 120 ? -3.581 9.231 -2.835 1.00 98.25 120 TYR A O 1
ATOM 978 N N . PHE A 1 121 ? -1.621 10.082 -3.529 1.00 97.62 121 PHE A N 1
ATOM 979 C CA . PHE A 1 121 ? -1.615 11.200 -2.580 1.00 97.62 121 PHE A CA 1
ATOM 980 C C . PHE A 1 121 ? -2.767 12.189 -2.807 1.00 97.62 121 PHE A C 1
ATOM 982 O O . PHE A 1 121 ? -3.280 12.773 -1.859 1.00 97.62 121 PHE A O 1
ATOM 989 N N . GLU A 1 122 ? -3.217 12.366 -4.052 1.00 98.12 122 GLU A N 1
ATOM 990 C CA . GLU A 1 122 ? -4.410 13.167 -4.366 1.00 98.12 122 GLU A CA 1
ATOM 991 C C . GLU A 1 122 ? -5.708 12.544 -3.822 1.00 98.12 122 GLU A C 1
ATOM 993 O O . GLU A 1 122 ? -6.672 13.268 -3.578 1.00 98.12 122 GLU A O 1
ATOM 998 N N . HIS A 1 123 ? -5.727 11.224 -3.620 1.00 97.25 123 HIS A N 1
ATOM 999 C CA . HIS A 1 123 ? -6.890 10.440 -3.192 1.00 97.25 123 HIS A CA 1
ATOM 1000 C C . HIS A 1 123 ? -6.693 9.750 -1.827 1.00 97.25 123 HIS A C 1
ATOM 1002 O O . HIS A 1 123 ? -7.495 8.899 -1.439 1.00 97.25 123 HIS A O 1
ATOM 1008 N N . GLU A 1 124 ? -5.646 10.111 -1.082 1.00 95.12 124 GLU A N 1
ATOM 1009 C CA . GLU A 1 124 ? -5.245 9.449 0.166 1.00 95.12 124 GLU A CA 1
ATOM 1010 C C . GLU A 1 124 ? -6.336 9.534 1.241 1.00 95.12 124 GLU A C 1
ATOM 1012 O O . GLU A 1 124 ? -6.546 8.580 1.988 1.00 95.12 124 GLU A O 1
ATOM 1017 N N . GLU A 1 125 ? -7.094 10.636 1.271 1.00 95.50 125 GLU A N 1
ATOM 1018 C CA . GLU A 1 125 ? -8.211 10.820 2.204 1.00 95.50 125 GLU A CA 1
ATOM 1019 C C . GLU A 1 125 ? -9.248 9.685 2.103 1.00 95.50 125 GLU A C 1
ATOM 1021 O O . GLU A 1 125 ? -9.763 9.245 3.127 1.00 95.50 125 GLU A O 1
ATOM 1026 N N . GLU A 1 126 ? -9.502 9.131 0.909 1.00 96.19 126 GLU A N 1
ATOM 1027 C CA . GLU A 1 126 ? -10.447 8.014 0.742 1.00 96.19 126 GLU A CA 1
ATOM 1028 C C . GLU A 1 126 ? -9.947 6.723 1.417 1.00 96.19 126 GLU A C 1
ATOM 1030 O O . GLU A 1 126 ? -10.739 5.921 1.921 1.00 96.19 126 GLU A O 1
ATOM 1035 N N . LEU A 1 127 ? -8.627 6.513 1.431 1.00 94.50 127 LEU A N 1
ATOM 1036 C CA . LEU A 1 127 ? -7.996 5.392 2.125 1.00 94.50 127 LEU A CA 1
ATOM 1037 C C . LEU A 1 127 ? -7.964 5.639 3.635 1.00 94.50 127 LEU A C 1
ATOM 1039 O O . LEU A 1 127 ? -8.275 4.726 4.404 1.00 94.50 127 LEU A O 1
ATOM 1043 N N . ILE A 1 128 ? -7.629 6.861 4.059 1.00 95.00 128 ILE A N 1
ATOM 1044 C CA . ILE A 1 128 ? -7.618 7.253 5.473 1.00 95.00 128 ILE A CA 1
ATOM 1045 C C . ILE A 1 128 ? -9.010 7.069 6.079 1.00 95.00 128 ILE A C 1
ATOM 1047 O O . ILE A 1 128 ? -9.122 6.410 7.109 1.00 95.00 128 ILE A O 1
ATOM 1051 N N . ASP A 1 129 ? -10.070 7.537 5.417 1.00 96.00 129 ASP A N 1
ATOM 1052 C CA . ASP A 1 129 ? -11.456 7.358 5.870 1.00 96.00 129 ASP A CA 1
ATOM 1053 C C . ASP A 1 129 ? -11.796 5.874 6.092 1.00 96.00 129 ASP A C 1
ATOM 1055 O O . ASP A 1 129 ? -12.454 5.497 7.070 1.00 96.00 129 ASP A O 1
ATOM 1059 N N . LEU A 1 130 ? -11.321 4.999 5.201 1.00 96.00 130 LEU A N 1
ATOM 1060 C CA . LEU A 1 130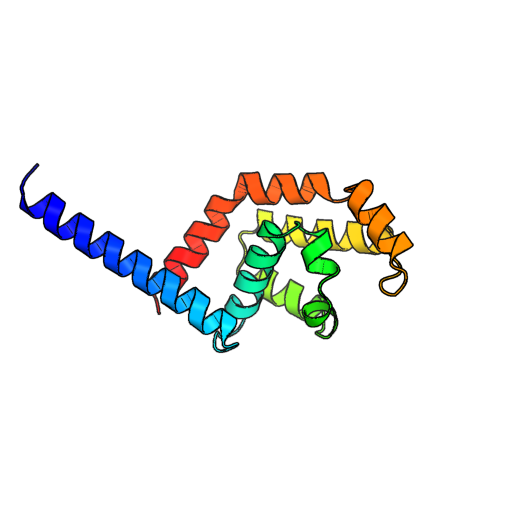 ? -11.516 3.558 5.316 1.00 96.00 130 LEU A CA 1
ATOM 1061 C C . LEU A 1 130 ? -10.745 2.961 6.502 1.00 96.00 130 LEU A C 1
ATOM 1063 O O . LEU A 1 130 ? -11.292 2.131 7.239 1.00 96.00 130 LEU A O 1
ATOM 1067 N N . LEU A 1 131 ? -9.494 3.378 6.704 1.00 96.06 131 LEU A N 1
ATOM 1068 C CA . LEU A 1 131 ? -8.677 2.951 7.838 1.00 96.06 131 LEU A CA 1
ATOM 1069 C C . LEU A 1 131 ? -9.236 3.465 9.169 1.00 96.06 131 LEU A C 1
ATOM 1071 O O . LEU A 1 131 ? -9.277 2.713 10.141 1.00 96.06 131 LEU A O 1
ATOM 1075 N N . GLU A 1 132 ? -9.730 4.701 9.222 1.00 96.00 132 GLU A N 1
ATOM 1076 C CA . GLU A 1 132 ? -10.380 5.267 10.404 1.00 96.00 132 GLU A CA 1
ATOM 1077 C C . GLU A 1 132 ? -11.664 4.506 10.747 1.00 96.00 132 GLU A C 1
ATOM 1079 O O . GLU A 1 132 ? -11.896 4.161 11.912 1.00 96.00 132 GLU A O 1
ATOM 1084 N N . ALA A 1 133 ? -12.480 4.181 9.738 1.00 96.19 133 ALA A N 1
ATOM 1085 C CA . ALA A 1 133 ? -13.683 3.378 9.921 1.00 96.19 133 ALA A CA 1
ATOM 1086 C C . ALA A 1 133 ? -13.355 1.973 10.447 1.00 96.19 133 ALA A C 1
ATOM 1088 O O . ALA A 1 133 ? -14.044 1.469 11.340 1.00 96.19 133 ALA A O 1
ATOM 1089 N N . TYR A 1 134 ? -12.290 1.354 9.934 1.00 96.81 134 TYR A N 1
ATOM 1090 C CA . TYR A 1 134 ? -11.828 0.059 10.421 1.00 96.81 134 TYR A CA 1
ATOM 1091 C C . TYR A 1 134 ? -11.286 0.143 11.851 1.00 96.81 134 TYR A C 1
ATOM 1093 O O . TYR A 1 134 ? -11.711 -0.630 12.709 1.00 96.81 134 TYR A O 1
ATOM 1101 N N . ALA A 1 135 ? -10.426 1.119 12.147 1.00 96.62 135 ALA A N 1
ATOM 1102 C CA . ALA A 1 135 ? -9.894 1.348 13.485 1.00 96.62 135 ALA A CA 1
ATOM 1103 C C . ALA A 1 135 ? -11.017 1.559 14.511 1.00 96.62 135 ALA A C 1
ATOM 1105 O O . ALA A 1 135 ? -10.980 0.998 15.606 1.00 96.62 135 ALA A O 1
ATOM 1106 N N . ALA A 1 136 ? -12.057 2.317 14.153 1.00 96.00 136 ALA A N 1
ATOM 1107 C CA . ALA A 1 136 ? -13.217 2.533 15.011 1.00 96.00 136 ALA A CA 1
ATOM 1108 C C . ALA A 1 136 ? -13.990 1.237 15.332 1.00 96.00 136 ALA A C 1
ATOM 1110 O O . ALA A 1 136 ? -14.658 1.178 16.374 1.00 96.00 136 ALA A O 1
ATOM 1111 N N . ALA A 1 137 ? -13.898 0.225 14.462 1.00 95.19 137 ALA A N 1
ATOM 1112 C CA . ALA A 1 137 ? -14.549 -1.077 14.595 1.00 95.19 137 ALA A CA 1
ATOM 1113 C C . ALA A 1 137 ? -13.722 -2.133 15.362 1.00 95.19 137 ALA A C 1
ATOM 1115 O O . ALA A 1 137 ? -14.288 -3.171 15.716 1.00 95.19 137 ALA A O 1
ATOM 1116 N N . LEU A 1 138 ? -12.435 -1.870 15.638 1.00 90.50 138 LEU A N 1
ATOM 1117 C CA . LEU A 1 138 ? -11.572 -2.675 16.520 1.00 90.50 138 LEU A CA 1
ATOM 1118 C C . LEU A 1 138 ? -11.893 -2.442 18.008 1.00 90.50 138 LEU A C 1
ATOM 1120 O O . LEU A 1 138 ? -11.883 -3.445 18.758 1.00 90.50 138 LEU A O 1
#

Radius of gyration: 17.59 Å; Cα contacts (8 Å, |Δi|>4): 100; chains: 1; bounding box: 44×40×46 Å

Nearest PDB structures (foldseek):
  5jeq-assembly1_A-2  TM=3.190E-01  e=2.041E+00  Escherichia coli
  6x8n-assembly2_B  TM=2.642E-01  e=9.689E+00  synthetic construct